Protein AF-A0A355SXS2-F1 (afdb_monomer)

Structure (mmCIF, N/CA/C/O backbone):
data_AF-A0A355SXS2-F1
#
_entry.id   AF-A0A355SXS2-F1
#
loop_
_atom_site.group_PDB
_atom_site.id
_atom_site.type_symbol
_atom_site.label_atom_id
_atom_site.label_alt_id
_atom_site.label_comp_id
_atom_site.label_asym_id
_atom_site.label_entity_id
_atom_site.label_seq_id
_atom_site.pdbx_PDB_ins_code
_atom_site.Cartn_x
_atom_site.Cartn_y
_atom_site.Cartn_z
_atom_site.occupancy
_atom_site.B_iso_or_equiv
_atom_site.auth_seq_id
_atom_site.auth_comp_id
_atom_site.auth_asym_id
_atom_site.auth_atom_id
_atom_site.pdbx_PDB_model_num
ATOM 1 N N . MET A 1 1 ? 11.079 20.262 -19.146 1.00 39.56 1 MET A N 1
ATOM 2 C CA . MET A 1 1 ? 10.561 19.587 -17.936 1.00 39.56 1 MET A CA 1
ATOM 3 C C . MET A 1 1 ? 11.524 18.463 -17.603 1.00 39.56 1 MET A C 1
ATOM 5 O O . MET A 1 1 ? 11.669 17.555 -18.410 1.00 39.56 1 MET A O 1
ATOM 9 N N . THR A 1 2 ? 12.272 18.568 -16.509 1.00 42.19 2 THR A N 1
ATOM 10 C CA . THR A 1 2 ? 13.189 17.508 -16.075 1.00 42.19 2 THR A CA 1
ATOM 11 C C . THR A 1 2 ? 12.361 16.319 -15.589 1.00 42.19 2 THR A C 1
ATOM 13 O O . THR A 1 2 ? 11.664 16.407 -14.582 1.00 42.19 2 THR A O 1
ATOM 16 N N . ASN A 1 3 ? 12.390 15.223 -16.349 1.00 51.28 3 ASN A N 1
ATOM 17 C CA . ASN A 1 3 ? 11.811 13.937 -15.970 1.00 51.28 3 ASN A CA 1
ATOM 18 C C . ASN A 1 3 ? 12.665 13.348 -14.839 1.00 51.28 3 ASN A C 1
ATOM 20 O O . ASN A 1 3 ? 13.535 12.511 -15.069 1.00 51.28 3 ASN A O 1
ATOM 24 N N . THR A 1 4 ? 12.485 13.834 -13.613 1.00 53.03 4 THR A N 1
ATOM 25 C CA . THR A 1 4 ? 13.048 13.153 -12.448 1.00 53.03 4 THR A CA 1
ATOM 26 C C . THR A 1 4 ? 12.340 11.802 -12.350 1.00 53.03 4 THR A C 1
ATOM 28 O O . THR A 1 4 ? 11.107 11.796 -12.263 1.00 53.03 4 THR A O 1
ATOM 31 N N . PRO A 1 5 ? 13.055 10.663 -12.393 1.00 62.22 5 PRO A N 1
ATOM 32 C CA . PRO A 1 5 ? 12.413 9.363 -12.280 1.00 62.22 5 PRO A CA 1
ATOM 33 C C . PRO A 1 5 ? 11.631 9.323 -10.968 1.00 62.22 5 PRO A C 1
ATOM 35 O O . PRO A 1 5 ? 12.186 9.547 -9.887 1.00 62.22 5 PRO A O 1
ATOM 38 N N . LYS A 1 6 ? 10.315 9.102 -11.061 1.00 73.75 6 LYS A N 1
ATOM 39 C CA . LYS A 1 6 ? 9.478 8.943 -9.872 1.00 73.75 6 LYS A CA 1
ATOM 40 C C . LYS A 1 6 ? 10.014 7.744 -9.105 1.00 73.75 6 LYS A C 1
ATOM 42 O O . LYS A 1 6 ? 10.105 6.653 -9.654 1.00 73.75 6 LYS A O 1
ATOM 47 N N . LYS A 1 7 ? 10.380 7.942 -7.840 1.00 90.38 7 LYS A N 1
ATOM 48 C CA . LYS A 1 7 ? 10.853 6.851 -6.987 1.00 90.38 7 LYS A CA 1
ATOM 49 C C . LYS A 1 7 ? 9.720 5.848 -6.784 1.00 90.38 7 LYS A C 1
ATOM 51 O O . LYS A 1 7 ? 8.713 6.179 -6.151 1.00 90.38 7 LYS A O 1
ATOM 56 N N . THR A 1 8 ? 9.893 4.637 -7.291 1.00 94.69 8 THR A N 1
ATOM 57 C CA . THR A 1 8 ? 8.954 3.531 -7.106 1.00 94.69 8 THR A CA 1
ATOM 58 C C . THR A 1 8 ? 9.460 2.580 -6.025 1.00 94.69 8 THR A C 1
ATOM 60 O O . THR A 1 8 ? 10.650 2.572 -5.700 1.00 94.69 8 THR A O 1
ATOM 63 N N . ILE A 1 9 ? 8.547 1.823 -5.424 1.00 96.25 9 ILE A N 1
ATOM 64 C CA . ILE A 1 9 ? 8.862 0.705 -4.531 1.00 96.25 9 ILE A CA 1
ATOM 65 C C . ILE A 1 9 ? 8.030 -0.512 -4.922 1.00 96.25 9 ILE A C 1
ATOM 67 O O . ILE A 1 9 ? 6.933 -0.370 -5.458 1.00 96.25 9 ILE A O 1
ATOM 71 N N . THR A 1 10 ? 8.537 -1.703 -4.640 1.00 97.00 10 THR A N 1
ATOM 72 C CA . THR A 1 10 ? 7.827 -2.966 -4.888 1.00 97.00 10 THR A CA 1
ATOM 73 C C . THR A 1 10 ? 6.706 -3.199 -3.870 1.00 97.00 10 THR A C 1
ATOM 75 O O . THR A 1 10 ? 6.733 -2.651 -2.763 1.00 97.00 10 THR A O 1
ATOM 78 N N . ALA A 1 11 ? 5.757 -4.085 -4.194 1.00 96.06 11 ALA A N 1
ATOM 79 C CA . ALA A 1 11 ? 4.728 -4.542 -3.248 1.00 96.06 11 ALA A CA 1
ATOM 80 C C . ALA A 1 11 ? 5.323 -5.045 -1.922 1.00 96.06 11 ALA A C 1
ATOM 82 O O . ALA A 1 11 ? 4.864 -4.673 -0.844 1.00 96.06 11 ALA A O 1
ATOM 83 N N . ALA A 1 12 ? 6.404 -5.829 -1.986 1.00 95.88 12 ALA A N 1
ATOM 84 C CA . ALA A 1 12 ? 7.071 -6.356 -0.798 1.00 95.88 12 ALA A CA 1
ATOM 85 C C . ALA A 1 12 ? 7.678 -5.244 0.079 1.00 95.88 12 ALA A C 1
ATOM 87 O O . ALA A 1 12 ? 7.648 -5.316 1.309 1.00 95.88 12 ALA A O 1
ATOM 88 N N . GLU A 1 13 ? 8.237 -4.196 -0.528 1.00 97.12 13 GLU A N 1
ATOM 89 C CA . GLU A 1 13 ? 8.748 -3.038 0.210 1.00 97.12 13 GLU A CA 1
ATOM 90 C C . GLU A 1 13 ? 7.632 -2.191 0.816 1.00 97.12 13 GLU A C 1
ATOM 92 O O . GLU A 1 13 ? 7.775 -1.744 1.959 1.00 97.12 13 GLU A O 1
ATOM 97 N N . ALA A 1 14 ? 6.537 -1.987 0.079 1.00 96.50 14 ALA A N 1
ATOM 98 C CA . ALA A 1 14 ? 5.349 -1.298 0.568 1.00 96.50 14 ALA A CA 1
ATOM 99 C C . ALA A 1 14 ? 4.756 -2.032 1.781 1.00 96.50 14 ALA A C 1
ATOM 101 O O . ALA A 1 14 ? 4.631 -1.423 2.844 1.00 96.50 14 ALA A O 1
ATOM 102 N N . ALA A 1 15 ? 4.532 -3.346 1.678 1.00 97.19 15 ALA A N 1
ATOM 103 C CA . ALA A 1 15 ? 4.037 -4.186 2.771 1.00 97.19 15 ALA A CA 1
ATOM 104 C C . ALA A 1 15 ? 4.913 -4.077 4.028 1.00 97.19 15 ALA A C 1
ATOM 106 O O . ALA A 1 15 ? 4.424 -3.799 5.121 1.00 97.19 15 ALA A O 1
ATOM 107 N N . ARG A 1 16 ? 6.243 -4.203 3.878 1.00 97.50 16 ARG A N 1
ATOM 108 C CA . ARG A 1 16 ? 7.183 -4.058 5.006 1.00 97.50 16 ARG A CA 1
ATOM 109 C C . ARG A 1 16 ? 7.097 -2.686 5.672 1.00 97.50 16 ARG A C 1
ATOM 111 O O . ARG A 1 16 ? 7.233 -2.598 6.890 1.00 97.50 16 ARG A O 1
ATOM 118 N N . LYS A 1 17 ? 6.921 -1.614 4.896 1.00 95.69 17 LYS A N 1
ATOM 119 C CA . LYS A 1 17 ? 6.791 -0.252 5.435 1.00 95.69 17 LYS A CA 1
ATOM 120 C C . LYS A 1 17 ? 5.467 -0.066 6.170 1.00 95.69 17 LYS A C 1
ATOM 122 O O . LYS A 1 17 ? 5.490 0.474 7.268 1.00 95.69 17 LYS A O 1
ATOM 127 N N . LEU A 1 18 ? 4.358 -0.531 5.600 1.00 94.88 18 LEU A N 1
ATOM 128 C CA . LEU A 1 18 ? 3.026 -0.435 6.205 1.00 94.88 18 LEU A CA 1
ATOM 129 C C . LEU A 1 18 ? 2.934 -1.242 7.505 1.00 94.88 18 LEU A C 1
ATOM 131 O O . LEU A 1 18 ? 2.518 -0.698 8.523 1.00 94.88 18 LEU A O 1
ATOM 135 N N . ASN A 1 19 ? 3.458 -2.471 7.519 1.00 94.94 19 ASN A N 1
ATOM 136 C CA . ASN A 1 19 ? 3.541 -3.287 8.736 1.00 94.94 19 ASN A CA 1
ATOM 137 C C . ASN A 1 19 ? 4.332 -2.583 9.851 1.00 94.94 19 ASN A C 1
ATOM 139 O O . ASN A 1 19 ? 3.929 -2.597 11.009 1.00 94.94 19 ASN A O 1
ATOM 143 N N . ARG A 1 20 ? 5.445 -1.909 9.517 1.00 95.56 20 ARG A N 1
ATOM 144 C CA . ARG A 1 20 ? 6.220 -1.115 10.494 1.00 95.56 20 ARG A CA 1
ATOM 145 C C . ARG A 1 20 ? 5.471 0.111 11.018 1.00 95.56 20 ARG A C 1
ATOM 147 O O . ARG A 1 20 ? 5.828 0.608 12.079 1.00 95.56 20 ARG A O 1
ATOM 154 N N . LEU A 1 21 ? 4.485 0.609 10.274 1.00 91.19 21 LEU A N 1
ATOM 155 C CA . LEU A 1 21 ? 3.614 1.708 10.690 1.00 91.19 21 LEU A CA 1
ATOM 156 C C . LEU A 1 21 ? 2.411 1.228 11.519 1.00 91.19 21 LEU A C 1
ATOM 158 O O . LEU A 1 21 ? 1.628 2.062 11.957 1.00 91.19 21 LEU A O 1
ATOM 162 N N . GLY A 1 22 ? 2.274 -0.081 11.755 1.00 91.38 22 GLY A N 1
ATOM 163 C CA . GLY A 1 22 ? 1.205 -0.653 12.575 1.00 91.38 22 GLY A CA 1
ATOM 164 C C . GLY A 1 22 ? -0.074 -1.006 11.815 1.00 91.38 22 GLY A C 1
ATOM 165 O O . GLY A 1 22 ? -1.065 -1.347 12.452 1.00 91.38 22 GLY A O 1
ATOM 166 N N . PHE A 1 23 ? -0.066 -0.955 10.479 1.00 91.00 23 PHE A N 1
ATOM 167 C CA . PHE A 1 23 ? -1.191 -1.440 9.674 1.00 91.00 23 PHE A CA 1
ATOM 168 C C . PHE A 1 23 ? -1.349 -2.956 9.848 1.00 91.00 23 PHE A C 1
ATOM 170 O O . PHE A 1 23 ? -0.353 -3.686 9.877 1.00 91.00 23 PHE A O 1
ATOM 177 N N . ASN A 1 24 ? -2.593 -3.428 9.963 1.00 92.06 24 ASN A N 1
ATOM 178 C CA . ASN A 1 24 ? -2.879 -4.860 10.029 1.00 92.06 24 ASN A CA 1
ATOM 179 C C . ASN A 1 24 ? -2.841 -5.491 8.622 1.00 92.06 24 ASN A C 1
ATOM 181 O O . ASN A 1 24 ? -2.766 -4.793 7.611 1.00 92.06 24 ASN A O 1
ATOM 185 N N . TRP A 1 25 ? -2.894 -6.825 8.550 1.00 92.88 25 TRP A N 1
ATOM 186 C CA . TRP A 1 25 ? -2.828 -7.544 7.272 1.00 92.88 25 TRP A CA 1
ATOM 187 C C . TRP A 1 25 ? -3.924 -7.120 6.278 1.00 92.88 25 TRP A C 1
ATOM 189 O O . TRP A 1 25 ? -3.621 -6.932 5.102 1.00 92.88 25 TRP A O 1
ATOM 199 N N . LEU A 1 2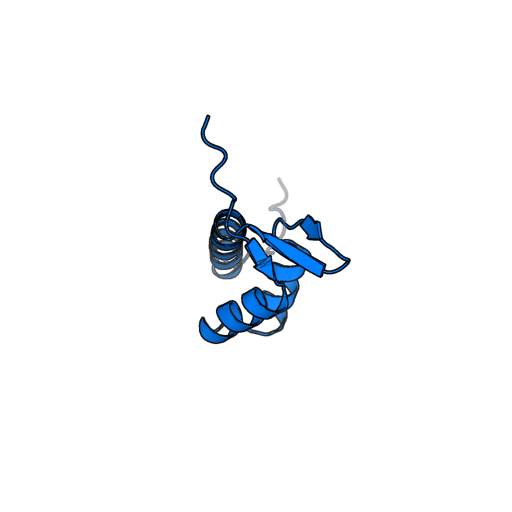6 ? -5.159 -6.911 6.744 1.00 92.44 26 LEU A N 1
ATOM 200 C CA . LEU A 1 26 ? -6.286 -6.537 5.888 1.00 92.44 26 LEU A CA 1
ATOM 201 C C . LEU A 1 26 ? -6.085 -5.147 5.272 1.00 92.44 26 LEU A C 1
ATOM 203 O O . LEU A 1 26 ? -6.321 -4.960 4.080 1.00 92.44 26 LEU A O 1
ATOM 207 N N . ASP A 1 27 ? -5.597 -4.184 6.058 1.00 91.81 27 ASP A N 1
ATOM 208 C CA . ASP A 1 27 ? -5.309 -2.847 5.537 1.00 91.81 27 ASP A CA 1
ATOM 209 C C . ASP A 1 27 ? -4.177 -2.879 4.502 1.00 91.81 27 ASP A C 1
ATOM 211 O O . ASP A 1 27 ? -4.202 -2.141 3.517 1.00 91.81 27 ASP A O 1
ATOM 215 N N . VAL A 1 28 ? -3.166 -3.724 4.723 1.00 94.56 28 VAL A N 1
ATOM 216 C CA . VAL A 1 28 ? -2.037 -3.874 3.798 1.00 94.56 28 VAL A CA 1
ATOM 217 C C . VAL A 1 28 ? -2.499 -4.469 2.473 1.00 94.56 28 VAL A C 1
ATOM 219 O O . VAL A 1 28 ? -2.147 -3.915 1.435 1.00 94.56 28 VAL A O 1
ATOM 222 N N . GLU A 1 29 ? -3.296 -5.539 2.496 1.00 94.56 29 GLU A N 1
ATOM 223 C CA . GLU A 1 29 ? -3.911 -6.125 1.293 1.00 94.56 29 GLU A CA 1
ATOM 224 C C . GLU A 1 29 ? -4.713 -5.072 0.527 1.00 94.56 29 GLU A C 1
ATOM 226 O O . GLU A 1 29 ? -4.441 -4.828 -0.647 1.00 94.56 29 GLU A O 1
ATOM 231 N N . PHE A 1 30 ? -5.607 -4.359 1.221 1.00 93.62 30 PHE A N 1
ATOM 232 C CA . PHE A 1 30 ? -6.403 -3.287 0.626 1.00 93.62 30 PHE A CA 1
ATOM 233 C C . PHE A 1 30 ? -5.521 -2.217 -0.033 1.00 93.62 30 PHE A C 1
ATOM 235 O O . PHE A 1 30 ? -5.751 -1.806 -1.171 1.00 93.62 30 PHE A O 1
ATOM 242 N N . ILE A 1 31 ? -4.475 -1.756 0.657 1.00 94.81 31 ILE A N 1
ATOM 243 C CA . ILE A 1 31 ? -3.577 -0.743 0.099 1.00 94.81 31 ILE A CA 1
ATOM 244 C C . ILE A 1 31 ? -2.853 -1.270 -1.141 1.00 94.81 31 ILE A C 1
ATOM 246 O O . ILE A 1 31 ? -2.741 -0.534 -2.117 1.00 94.81 31 ILE A O 1
ATOM 250 N N . LEU A 1 32 ? -2.347 -2.503 -1.125 1.00 95.56 32 LEU A N 1
ATOM 251 C CA . LEU A 1 32 ? -1.631 -3.063 -2.274 1.00 95.56 32 LEU A CA 1
ATOM 252 C C . LEU A 1 32 ? -2.563 -3.289 -3.471 1.00 95.56 32 LEU A C 1
ATOM 254 O O . LEU A 1 32 ? -2.178 -3.017 -4.605 1.00 95.56 32 LEU A O 1
ATOM 258 N N . GLU A 1 33 ? -3.798 -3.715 -3.231 1.00 94.06 33 GLU A N 1
ATOM 259 C CA . GLU A 1 33 ? -4.763 -3.970 -4.299 1.00 94.06 33 GLU A CA 1
ATOM 260 C C . GLU A 1 33 ? -5.254 -2.675 -4.966 1.00 94.06 33 GLU A C 1
ATOM 262 O O . GLU A 1 33 ? -5.353 -2.602 -6.193 1.00 94.06 33 GLU A O 1
ATOM 267 N N . PHE A 1 34 ? -5.506 -1.623 -4.177 1.00 94.50 34 PHE A N 1
ATOM 268 C CA . PHE A 1 34 ? -6.192 -0.421 -4.665 1.00 94.50 34 PHE A CA 1
ATOM 269 C C . PHE A 1 34 ? -5.301 0.813 -4.842 1.00 94.50 34 PHE A C 1
ATOM 271 O O . PHE A 1 34 ? -5.714 1.776 -5.501 1.00 94.50 34 PHE A O 1
ATOM 278 N N . ALA A 1 35 ? -4.085 0.837 -4.286 1.00 95.50 35 ALA A N 1
ATOM 279 C CA . ALA A 1 35 ? -3.195 1.972 -4.497 1.00 95.50 35 ALA A CA 1
ATOM 280 C C . ALA A 1 35 ? -2.729 2.041 -5.963 1.00 95.50 35 ALA A C 1
ATOM 282 O O . ALA A 1 35 ? -2.446 1.010 -6.579 1.00 95.50 35 ALA A O 1
ATOM 283 N N . PRO A 1 36 ? -2.562 3.254 -6.525 1.00 95.00 36 PRO A N 1
ATOM 284 C CA . PRO A 1 36 ? -2.020 3.418 -7.866 1.00 95.00 36 PRO A CA 1
ATOM 285 C C . PRO A 1 36 ? -0.649 2.750 -8.014 1.00 95.00 36 PRO A C 1
ATOM 287 O O . PRO A 1 36 ? 0.299 3.079 -7.294 1.00 95.00 36 PRO A O 1
ATOM 290 N N . HIS A 1 37 ? -0.541 1.853 -8.987 1.00 95.25 37 HIS A N 1
ATOM 291 C CA . HIS A 1 37 ? 0.676 1.123 -9.308 1.00 95.25 37 HIS A CA 1
ATOM 292 C C . HIS A 1 37 ? 0.790 0.903 -10.820 1.00 95.25 37 HIS A C 1
ATOM 294 O O . HIS A 1 37 ? -0.138 1.161 -11.584 1.00 95.25 37 HIS A O 1
ATOM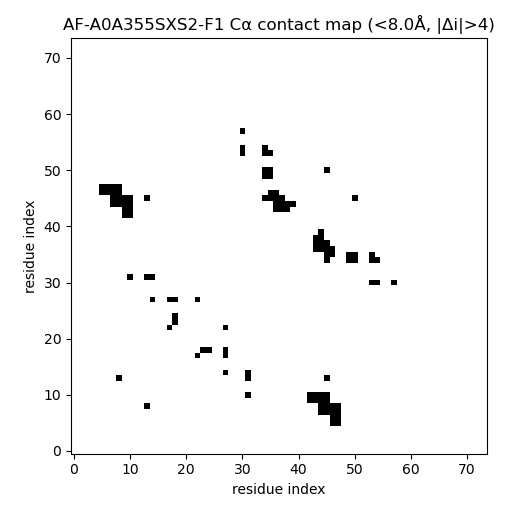 300 N N . HIS A 1 38 ? 1.959 0.451 -11.255 1.00 94.31 38 HIS A N 1
ATOM 301 C CA . HIS A 1 38 ? 2.193 -0.063 -12.602 1.00 94.31 38 HIS A CA 1
ATOM 302 C C . HIS A 1 38 ? 2.850 -1.433 -12.498 1.00 94.31 38 HIS A C 1
ATOM 304 O O . HIS A 1 38 ? 3.432 -1.782 -11.468 1.00 94.31 38 HIS A O 1
ATOM 310 N N . LEU A 1 39 ? 2.734 -2.203 -13.572 1.00 94.75 39 LEU A N 1
ATOM 311 C CA . LEU A 1 39 ? 3.375 -3.500 -13.685 1.00 94.75 39 LEU A CA 1
ATOM 312 C C . LEU A 1 39 ? 4.704 -3.346 -14.419 1.00 94.75 39 LEU A C 1
ATOM 314 O O . LEU A 1 39 ? 4.749 -2.818 -15.528 1.00 94.75 39 LEU A O 1
ATOM 318 N N . GLU A 1 40 ? 5.773 -3.839 -13.806 1.00 92.56 40 GLU A N 1
ATOM 319 C CA . GLU A 1 40 ? 7.102 -3.926 -14.404 1.00 92.56 40 GLU A CA 1
ATOM 320 C C . GLU A 1 40 ? 7.622 -5.349 -14.177 1.00 92.56 40 GLU A C 1
ATOM 322 O O . GLU A 1 40 ? 7.690 -5.823 -13.045 1.00 92.56 40 GLU A O 1
ATOM 327 N N . GLY A 1 41 ? 7.884 -6.091 -15.258 1.00 90.88 41 GLY A N 1
ATOM 328 C CA . GLY A 1 41 ? 8.331 -7.489 -15.162 1.00 90.88 41 GLY A CA 1
ATOM 329 C C . GLY A 1 41 ? 7.356 -8.432 -14.438 1.00 90.88 41 GLY A C 1
ATOM 330 O O . GLY A 1 41 ? 7.790 -9.422 -13.864 1.00 90.88 41 GLY A O 1
ATOM 331 N N . GLY A 1 42 ? 6.054 -8.122 -14.422 1.00 91.69 42 GLY A N 1
ATOM 332 C CA . GLY A 1 42 ? 5.043 -8.888 -13.676 1.00 91.69 42 GLY A CA 1
ATOM 333 C C . GLY A 1 42 ? 4.964 -8.552 -12.183 1.00 91.69 42 GLY A C 1
ATOM 334 O O . GLY A 1 42 ? 4.155 -9.135 -11.466 1.00 91.69 42 GLY A O 1
ATOM 335 N N . HIS A 1 43 ? 5.759 -7.592 -11.709 1.00 92.50 43 HIS A N 1
ATOM 336 C CA . HIS A 1 43 ? 5.717 -7.104 -10.337 1.00 92.50 43 HIS A CA 1
ATOM 337 C C . HIS A 1 43 ? 4.968 -5.775 -10.251 1.00 92.50 43 HIS A C 1
ATOM 339 O O . HIS A 1 43 ? 5.028 -4.949 -11.161 1.00 92.50 43 HIS A O 1
ATOM 345 N N . MET A 1 44 ? 4.268 -5.553 -9.138 1.00 95.56 44 MET A N 1
ATOM 346 C CA . MET A 1 44 ? 3.623 -4.273 -8.845 1.00 95.56 44 MET A CA 1
ATOM 347 C C . MET A 1 44 ? 4.641 -3.277 -8.290 1.00 95.56 44 MET A C 1
ATOM 349 O O . MET A 1 44 ? 5.286 -3.533 -7.264 1.00 95.56 44 MET A O 1
ATOM 353 N N . HIS A 1 45 ? 4.732 -2.127 -8.950 1.00 96.38 45 HIS A N 1
ATOM 354 C CA . HIS A 1 45 ? 5.572 -1.003 -8.565 1.00 96.38 45 HIS A CA 1
ATOM 355 C C . HIS A 1 45 ? 4.711 0.217 -8.239 1.00 96.38 45 HIS A C 1
ATOM 357 O O . HIS A 1 45 ? 3.902 0.688 -9.041 1.00 96.38 45 HIS A O 1
ATOM 363 N N . TYR A 1 46 ? 4.920 0.756 -7.044 1.00 96.31 46 TYR A N 1
ATOM 364 C CA . TYR A 1 46 ? 4.140 1.843 -6.475 1.00 96.31 46 TYR A CA 1
ATOM 365 C C . TYR A 1 46 ? 4.968 3.123 -6.497 1.00 96.31 46 TYR A C 1
ATOM 367 O O . TYR A 1 46 ? 5.999 3.196 -5.817 1.00 96.31 46 TYR A O 1
ATOM 375 N N . PRO A 1 47 ? 4.549 4.157 -7.238 1.00 96.00 47 PRO A N 1
ATOM 376 C CA . PRO A 1 47 ? 5.114 5.489 -7.089 1.00 96.00 47 PRO A CA 1
ATOM 377 C C . PRO A 1 47 ? 4.966 5.963 -5.634 1.00 96.00 47 PRO A C 1
ATOM 379 O O . PRO A 1 47 ? 3.865 6.011 -5.084 1.00 96.00 47 PRO A O 1
ATOM 382 N N . THR A 1 48 ? 6.087 6.283 -4.981 1.00 93.62 48 THR A N 1
ATOM 383 C CA . THR A 1 48 ? 6.125 6.491 -3.519 1.00 93.62 48 THR A CA 1
ATOM 384 C C . THR A 1 48 ? 5.188 7.618 -3.073 1.00 93.62 48 THR A C 1
ATOM 386 O O . THR A 1 48 ? 4.523 7.502 -2.045 1.00 93.62 48 THR A O 1
ATOM 389 N N . THR A 1 49 ? 5.119 8.703 -3.846 1.00 93.19 49 THR A N 1
ATOM 390 C CA . THR A 1 49 ? 4.277 9.874 -3.559 1.00 93.19 49 THR A CA 1
ATOM 391 C C . THR A 1 49 ? 2.785 9.556 -3.637 1.00 93.19 49 THR A C 1
ATOM 393 O O . THR A 1 49 ? 2.007 9.968 -2.775 1.00 93.19 49 THR A O 1
ATOM 396 N N . GLU A 1 50 ? 2.380 8.797 -4.649 1.00 94.19 50 GLU A N 1
ATOM 397 C CA . GLU A 1 50 ? 1.003 8.381 -4.884 1.00 94.19 50 GLU A CA 1
ATOM 398 C C . GLU A 1 50 ? 0.561 7.364 -3.829 1.00 94.19 50 GLU A C 1
ATOM 400 O O . GLU A 1 50 ? -0.513 7.531 -3.248 1.00 94.19 50 GLU A O 1
ATOM 405 N N . LEU A 1 51 ? 1.420 6.394 -3.499 1.00 94.75 51 LEU A N 1
ATOM 406 C CA . LEU A 1 51 ? 1.175 5.439 -2.419 1.00 94.75 51 LEU A CA 1
ATOM 407 C C . LEU A 1 51 ? 0.987 6.154 -1.078 1.00 94.75 51 LEU A C 1
ATOM 409 O O . LEU A 1 51 ? 0.003 5.920 -0.388 1.00 94.75 51 LEU A 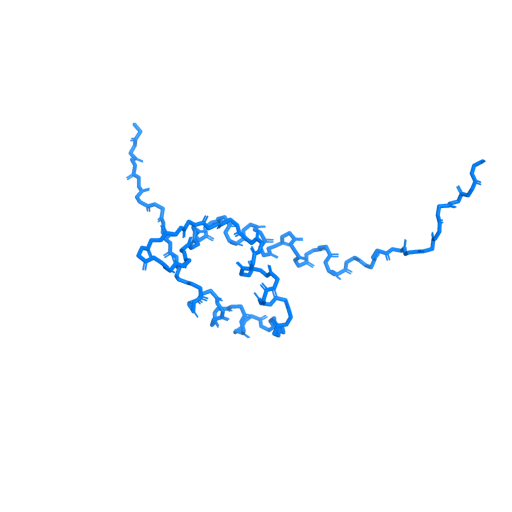O 1
ATOM 413 N N . GLN A 1 52 ? 1.878 7.085 -0.721 1.00 93.81 52 GLN A N 1
ATOM 414 C CA . GLN A 1 52 ? 1.740 7.863 0.516 1.00 93.81 52 GLN A CA 1
ATOM 415 C C . GLN A 1 52 ? 0.428 8.653 0.565 1.00 93.81 52 GLN A C 1
ATOM 417 O O . GLN A 1 52 ? -0.209 8.734 1.616 1.00 93.81 52 GLN A O 1
ATOM 422 N N . ARG A 1 53 ? 0.015 9.245 -0.562 1.00 93.62 53 ARG A N 1
ATOM 423 C CA . ARG A 1 53 ? -1.254 9.976 -0.654 1.00 93.62 53 ARG A CA 1
ATOM 424 C C . ARG A 1 53 ? -2.452 9.041 -0.492 1.00 93.62 53 ARG A C 1
ATOM 426 O O . ARG A 1 53 ? -3.407 9.424 0.180 1.00 93.62 53 ARG A O 1
ATOM 433 N N . PHE A 1 54 ? -2.399 7.851 -1.088 1.00 94.25 54 PHE A N 1
ATOM 434 C CA . PHE A 1 54 ? -3.441 6.835 -0.959 1.00 94.25 54 PHE A CA 1
ATOM 435 C C . PHE A 1 54 ? -3.563 6.350 0.486 1.00 94.25 54 PHE A C 1
ATOM 437 O O . PHE A 1 54 ? -4.639 6.452 1.062 1.00 94.25 54 PHE A O 1
ATOM 444 N N . VAL A 1 55 ? -2.450 5.942 1.104 1.00 92.75 55 VAL A N 1
ATOM 445 C CA . VAL A 1 55 ? -2.405 5.456 2.494 1.00 92.75 55 VAL A CA 1
ATOM 446 C C . VAL A 1 55 ? -2.995 6.479 3.458 1.00 92.75 55 VAL A C 1
ATOM 448 O O . VA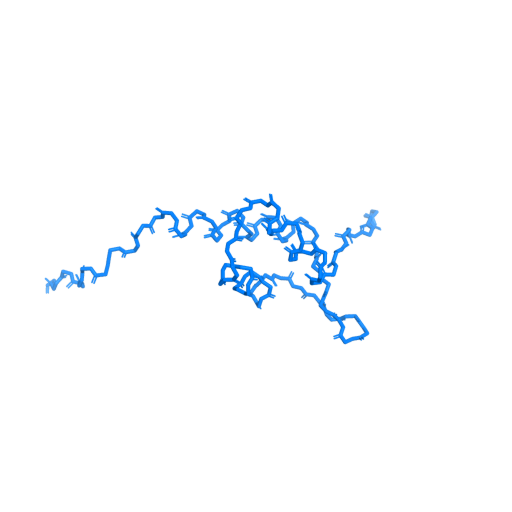L A 1 55 ? -3.840 6.133 4.273 1.00 92.75 55 VAL A O 1
ATOM 451 N N . LYS A 1 56 ? -2.618 7.759 3.329 1.00 90.31 56 LYS A N 1
ATOM 452 C CA . LYS A 1 56 ? -3.191 8.829 4.161 1.00 90.31 56 LYS A CA 1
ATOM 453 C C . LYS A 1 56 ? -4.709 8.927 4.011 1.00 90.31 56 LYS A C 1
ATOM 455 O O . LYS A 1 56 ? -5.397 9.113 5.002 1.00 90.31 56 LYS A O 1
ATOM 460 N N . ARG A 1 57 ? -5.232 8.823 2.787 1.00 87.19 57 ARG A N 1
ATOM 461 C CA . ARG A 1 57 ? -6.680 8.896 2.533 1.00 87.19 57 ARG A CA 1
ATOM 462 C C . ARG A 1 57 ? -7.419 7.667 3.056 1.00 87.19 57 ARG A C 1
ATOM 464 O O . ARG A 1 57 ? -8.448 7.837 3.692 1.00 87.19 57 ARG A O 1
ATOM 471 N N . ALA A 1 58 ? -6.888 6.472 2.807 1.00 84.19 58 ALA A N 1
ATOM 472 C CA . ALA A 1 58 ? -7.461 5.218 3.290 1.00 84.19 58 ALA A CA 1
ATOM 473 C C . ALA A 1 58 ? -7.510 5.185 4.824 1.00 84.19 58 ALA A C 1
ATOM 475 O O . ALA A 1 58 ? -8.544 4.866 5.397 1.00 84.19 58 ALA A O 1
ATOM 476 N N . PHE A 1 59 ? -6.431 5.620 5.480 1.00 79.88 59 PHE A N 1
ATOM 477 C CA . PHE A 1 59 ? -6.366 5.723 6.936 1.00 79.88 59 PHE A CA 1
ATOM 478 C C . PHE A 1 59 ? -7.443 6.662 7.501 1.00 79.88 59 PHE A C 1
ATOM 480 O O . PHE A 1 59 ? -8.201 6.266 8.377 1.00 79.88 59 PHE A O 1
ATOM 487 N N . TRP A 1 60 ? -7.582 7.869 6.938 1.00 73.38 60 TRP A N 1
ATOM 488 C CA . TRP A 1 60 ? -8.622 8.819 7.355 1.00 73.38 60 TRP A CA 1
ATOM 489 C C . TRP A 1 60 ? -10.051 8.293 7.151 1.00 73.38 60 TRP A C 1
ATOM 491 O O . TRP A 1 60 ? -10.925 8.605 7.951 1.00 73.38 60 TRP A O 1
ATOM 501 N N . LEU A 1 61 ? -10.305 7.516 6.092 1.00 67.56 61 LEU A N 1
ATOM 502 C CA . LEU A 1 61 ? -11.623 6.919 5.849 1.00 67.56 61 LEU A CA 1
ATOM 503 C C . LEU A 1 61 ? -11.936 5.771 6.817 1.00 67.56 61 LEU A C 1
ATOM 505 O O . LEU A 1 61 ? -13.092 5.616 7.185 1.00 67.56 61 LEU A O 1
ATOM 509 N N . ASN A 1 62 ? -10.932 5.001 7.247 1.00 65.50 62 ASN A N 1
ATOM 510 C CA . ASN A 1 62 ? -11.120 3.915 8.215 1.00 65.50 62 ASN A CA 1
ATOM 511 C C . ASN A 1 62 ? -11.366 4.422 9.647 1.00 65.50 62 ASN A C 1
ATOM 513 O O . ASN A 1 62 ? -12.068 3.761 10.408 1.00 65.50 62 ASN A O 1
ATOM 517 N N . GLU A 1 63 ? -10.807 5.574 10.033 1.00 64.88 63 GLU A N 1
ATOM 518 C CA . GLU A 1 63 ? -11.023 6.152 11.372 1.00 64.88 63 GLU A CA 1
ATOM 519 C C . GLU A 1 63 ? -12.385 6.841 11.531 1.00 64.88 63 GLU A C 1
ATOM 521 O O . GLU A 1 63 ? -12.847 7.040 12.656 1.00 64.88 63 GLU A O 1
ATOM 526 N N . ILE A 1 64 ? -13.040 7.204 10.426 1.00 61.59 64 ILE A N 1
ATOM 527 C CA . ILE A 1 64 ? -14.393 7.758 10.452 1.00 61.59 64 I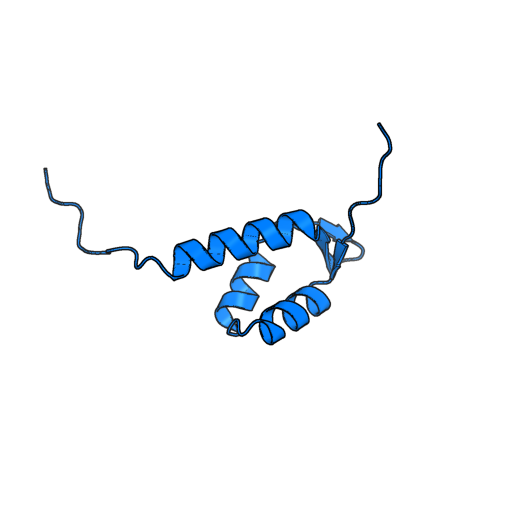LE A CA 1
ATOM 528 C C . ILE A 1 64 ? -15.361 6.589 10.252 1.00 61.59 64 ILE A C 1
ATOM 530 O O . ILE A 1 64 ? -15.487 6.106 9.126 1.00 61.59 64 ILE A O 1
ATOM 534 N N . PRO A 1 65 ? -16.060 6.114 11.300 1.00 60.38 65 PRO A N 1
ATOM 535 C CA . PRO A 1 65 ? -17.071 5.088 11.115 1.00 60.38 65 PRO A CA 1
ATOM 536 C C . PRO A 1 65 ? -18.106 5.596 10.112 1.00 60.38 65 PRO A C 1
ATOM 538 O O . PRO A 1 65 ? -18.711 6.653 10.298 1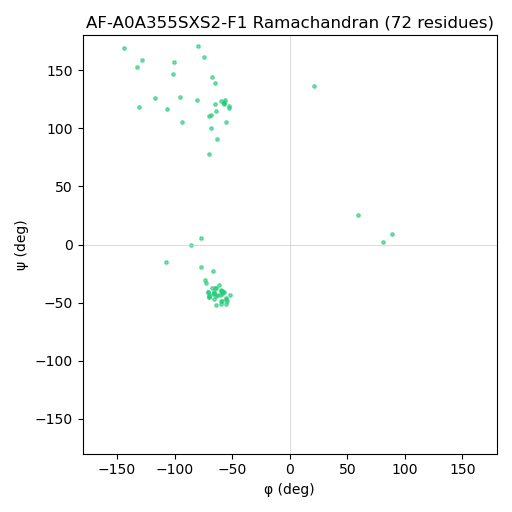.00 60.38 65 PRO A O 1
ATOM 541 N N . ILE A 1 66 ? -18.292 4.844 9.028 1.00 63.12 66 ILE A N 1
ATOM 542 C CA . ILE A 1 66 ? -19.415 5.067 8.126 1.00 63.12 66 ILE A CA 1
ATOM 543 C C . ILE A 1 66 ? -20.654 4.667 8.918 1.00 63.12 66 ILE A C 1
ATOM 545 O O . ILE A 1 66 ? -20.825 3.494 9.254 1.00 63.12 66 ILE A O 1
ATOM 549 N N . ASP A 1 67 ? -21.483 5.647 9.267 1.00 65.12 67 ASP A N 1
ATOM 550 C CA . ASP A 1 67 ? -22.754 5.372 9.915 1.00 65.12 67 ASP A CA 1
ATOM 551 C C . ASP A 1 67 ? -23.666 4.671 8.901 1.00 65.12 67 ASP A C 1
ATOM 553 O O . ASP A 1 67 ? -24.215 5.284 7.986 1.00 65.12 67 ASP A O 1
ATOM 557 N N . PHE A 1 68 ? -23.762 3.347 9.016 1.00 59.72 68 PHE A N 1
ATOM 558 C CA . PHE A 1 68 ? -24.658 2.529 8.203 1.00 59.72 68 PHE A CA 1
ATOM 559 C C . PHE A 1 68 ? -26.113 2.618 8.681 1.00 59.72 68 PHE A C 1
ATOM 561 O O . PHE A 1 68 ? -26.959 1.884 8.160 1.00 59.72 68 PHE A O 1
ATOM 568 N N . ALA A 1 69 ? -26.434 3.478 9.660 1.00 58.00 69 ALA A N 1
ATOM 569 C CA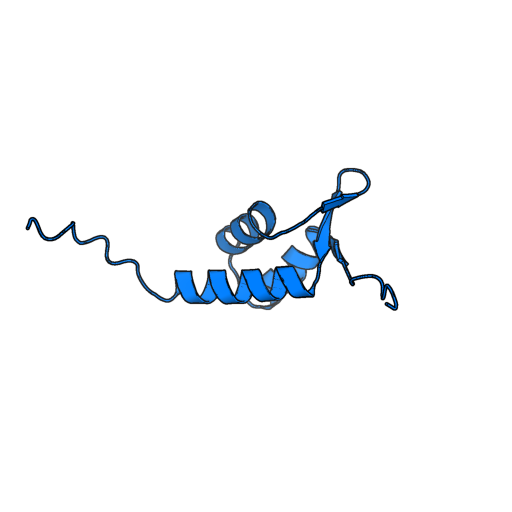 . ALA A 1 69 ? -27.811 3.796 10.004 1.00 58.00 69 ALA A CA 1
ATOM 570 C C . ALA A 1 69 ? -28.495 4.468 8.800 1.00 58.00 69 ALA A C 1
ATOM 572 O O . ALA A 1 69 ? -28.390 5.670 8.600 1.00 58.00 69 ALA A O 1
ATOM 573 N N . LEU A 1 70 ? -29.109 3.600 7.986 1.00 54.22 70 LEU A N 1
ATOM 574 C CA . LEU A 1 70 ? -30.194 3.732 7.011 1.00 54.22 70 LEU A CA 1
ATOM 575 C C . LEU A 1 70 ? -30.471 5.137 6.447 1.00 54.22 70 LEU A C 1
ATOM 577 O O . LEU A 1 70 ? -30.619 6.083 7.214 1.00 54.22 70 LEU A O 1
ATOM 581 N N . PRO A 1 71 ? -30.700 5.273 5.122 1.00 53.22 71 PRO A N 1
ATOM 582 C CA . PRO A 1 71 ? -31.168 6.538 4.572 1.00 53.22 71 PRO A CA 1
ATOM 583 C C . PRO A 1 71 ? -32.412 6.957 5.352 1.00 53.22 71 PRO A C 1
ATOM 585 O O . PRO A 1 71 ? -33.393 6.210 5.400 1.00 53.22 71 PRO A O 1
ATOM 588 N N . THR A 1 72 ? -32.352 8.118 6.004 1.00 54.88 72 THR A N 1
ATOM 589 C CA . THR A 1 72 ? -33.526 8.741 6.600 1.00 54.88 72 THR A CA 1
ATOM 590 C C . THR A 1 72 ? -34.525 8.874 5.463 1.00 54.88 72 THR A C 1
ATOM 592 O O . THR A 1 72 ? -34.302 9.654 4.537 1.00 54.88 72 THR A O 1
ATOM 595 N N . ALA A 1 73 ? -35.545 8.016 5.463 1.00 53.72 73 ALA A N 1
ATOM 596 C CA . ALA A 1 73 ? -36.609 8.059 4.480 1.00 53.72 73 ALA A CA 1
ATOM 597 C C . ALA A 1 73 ? -37.158 9.493 4.473 1.00 53.72 73 ALA A C 1
ATOM 599 O O . ALA A 1 73 ? -37.578 9.992 5.519 1.00 53.72 73 ALA A O 1
ATOM 600 N N . ALA A 1 74 ? -37.027 10.157 3.324 1.00 57.41 74 ALA A N 1
ATOM 601 C CA . ALA A 1 74 ? -37.555 11.491 3.068 1.00 57.41 74 ALA A CA 1
ATOM 602 C C . ALA A 1 74 ? -39.044 11.418 2.717 1.00 57.41 74 ALA A C 1
ATOM 604 O O . ALA A 1 74 ? -39.446 10.407 2.093 1.00 57.41 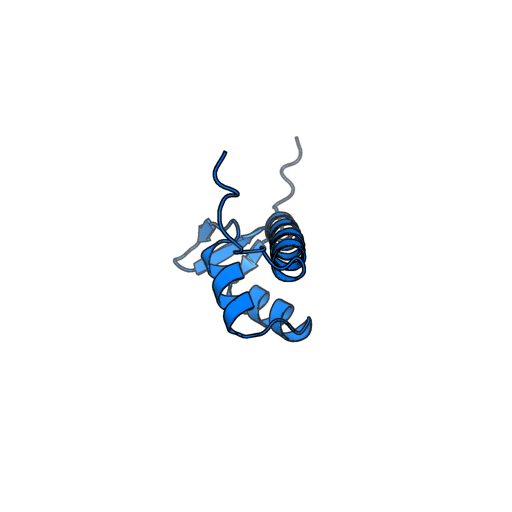74 ALA A O 1
#

Solvent-accessible surface ar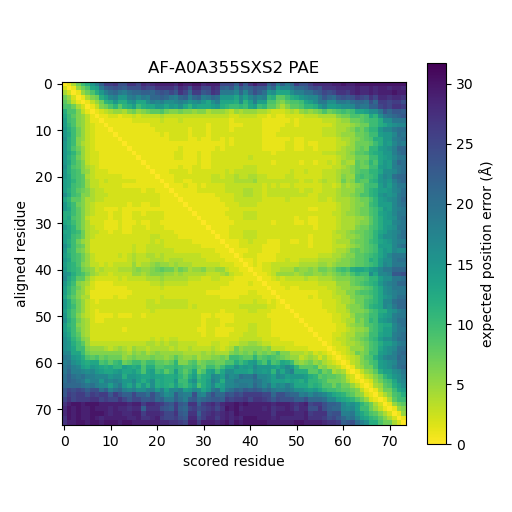ea (backbone atoms only — not comparable to full-atom values): 4598 Å² total; per-residue (Å²): 132,86,82,69,78,75,60,62,42,44,56,71,56,51,47,57,52,42,49,76,72,68,50,52,72,69,57,45,51,51,47,67,73,69,37,65,63,46,78,56,96,87,39,53,34,27,39,48,71,57,35,53,54,43,52,56,52,53,51,59,54,68,74,46,78,78,78,78,80,62,84,76,84,126

Nearest PDB structures (foldseek):
  5i44-assembly1_D  TM=6.002E-01  e=5.539E-01  Bacillus subtilis subsp. subtilis str. 168
  5i44-assembly4_E  TM=5.587E-01  e=1.418E+00  Bacillus subtilis subsp. subtilis str. 168
  5i44-assembly4_G-2  TM=4.745E-01  e=1.516E+00  Bacillus subtilis subsp. subtilis str. 168
  4gcv-assembly3_E  TM=2.311E-01  e=1.516E+00  Pseudomonas aeruginosa PAO1
  3jw4-assembly2_C-2  TM=3.242E-01  e=5.077E+00  Clostridium acetobutylicum

pLDDT: mean 83.75, std 16.55, range [39.56, 97.5]

Sequence (74 aa):
MTNTPKKTITAAEAARKLNRLGFNWLDVEFILEFAPHHLEGGHMHYPTTELQRFVKRAFWLNEIPIDFALPTAA

Foldseek 3Di:
DPPPPQDKDFLVVQLVVCVVVVDDPVLSVVLQVPFDFDDDPNTTIHRPVSSVVSSVVSVVVVVDPPPPPDDPDD

Radius of gyration: 15.86 Å; Cα contacts (8 Å, |Δi|>4): 56; chains: 1; bounding box: 51×28×30 Å

Secondary structure (DSSP, 8-state):
---PPP-EEEHHHHHHHHHHTT--HHHHHHHHHHS--EEETTEEEEEHHHHHHHHHHHHHHHHS----S-----

Mean predicted aligned error: 8.2 Å